Protein AF-A0A1Q5U793-F1 (afdb_monomer_lite)

Sequence (135 aa):
MACPEGKTADMFESQFGTNHQAHFLLFYLLKDLLLSSSTPAFNSRVVVVLPAPTGKDEELKKVWKNPQQAADTTAWGAVAKGLEGRGGVFQNDCQIAGACVAQSNGQAGPGYAEWAYNPGENKLSEKTLELLNLT

Secondary structure (DSSP, 8-state):
--PPS-B-TTS-BHHHIIIIIHHHHHHHHHHHHHHHH-BTTB-----PPPPPP--S-TTHHHHSPPHHHHHHHHHHHHH-GGGTT--S--B-SSSB--BPPBPTTS-B-SSB-GGG--TT--HHHHHHHHHTT--

Foldseek 3Di:
DDDDFDADPLGDTPCCCPLPLVLLVVCVVCVVVQVVPADPVRHRDDQRQDDFDDDPDPVVVVVTDDPVQSVLQSVLRGDPPVCVVPDQFDTHRSDGFDAFDQDPVRDTHDHHHPVPGDPPDCVVVVVSCVSVVVD

Radius of gyration: 17.27 Å; chains: 1; bounding box: 47×33×39 Å

pLDDT: mean 86.18, std 9.99, range [57.44, 96.31]

Structure (mmCIF, N/CA/C/O backbone):
data_AF-A0A1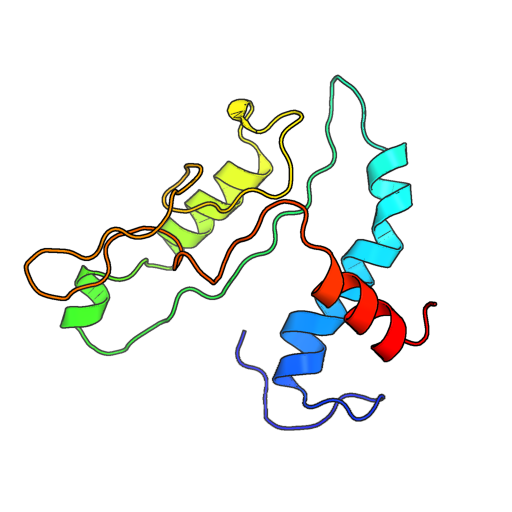Q5U793-F1
#
_entry.id   AF-A0A1Q5U793-F1
#
loop_
_atom_site.group_PDB
_atom_site.id
_atom_site.type_symbol
_atom_site.label_atom_id
_atom_site.label_alt_id
_atom_site.label_comp_id
_atom_site.label_asym_id
_atom_site.label_entity_id
_atom_site.label_seq_id
_atom_site.pdbx_PDB_ins_code
_atom_site.Cartn_x
_atom_site.Cartn_y
_atom_site.Cartn_z
_atom_site.occupancy
_atom_site.B_iso_or_equiv
_atom_site.auth_seq_id
_atom_site.auth_comp_id
_atom_site.auth_asym_id
_atom_site.auth_atom_id
_atom_site.pdbx_PDB_model_num
ATOM 1 N N . MET A 1 1 ? 9.851 -4.608 -4.787 1.00 63.06 1 MET A N 1
ATOM 2 C CA . MET A 1 1 ? 10.655 -5.850 -4.808 1.00 63.06 1 MET A CA 1
ATOM 3 C C . MET A 1 1 ? 11.357 -5.927 -6.153 1.00 63.06 1 MET A C 1
ATOM 5 O O . MET A 1 1 ? 10.750 -5.519 -7.128 1.00 63.06 1 MET A O 1
ATOM 9 N N . ALA A 1 2 ? 12.622 -6.339 -6.236 1.00 78.06 2 ALA A N 1
ATOM 10 C CA . ALA A 1 2 ? 13.280 -6.490 -7.538 1.00 78.06 2 ALA A CA 1
ATOM 11 C C . ALA A 1 2 ? 12.831 -7.818 -8.167 1.00 78.06 2 ALA A C 1
ATOM 13 O O . ALA A 1 2 ? 13.107 -8.872 -7.596 1.00 78.06 2 ALA A O 1
ATOM 14 N N . CYS A 1 3 ? 12.101 -7.780 -9.281 1.00 80.31 3 CYS A N 1
ATOM 15 C CA . CYS A 1 3 ? 11.795 -8.977 -10.066 1.00 80.31 3 CYS A CA 1
ATOM 16 C C . CYS A 1 3 ? 12.791 -9.117 -11.231 1.00 80.31 3 CYS A C 1
ATOM 18 O O . CYS A 1 3 ? 13.412 -8.124 -11.615 1.00 80.31 3 CYS A O 1
ATOM 20 N N . PRO A 1 4 ? 12.966 -10.323 -11.803 1.00 88.31 4 PRO A N 1
ATOM 21 C CA . PRO A 1 4 ? 13.764 -10.493 -13.014 1.00 88.31 4 PRO A CA 1
ATOM 22 C C . PRO A 1 4 ? 13.273 -9.591 -14.155 1.00 88.31 4 PRO A C 1
ATOM 24 O O . PRO A 1 4 ? 12.073 -9.319 -14.263 1.00 88.31 4 PRO A O 1
ATOM 27 N N . GLU A 1 5 ? 14.198 -9.157 -15.012 1.00 92.12 5 GLU A N 1
ATOM 28 C CA . GLU A 1 5 ? 13.866 -8.403 -16.223 1.00 92.12 5 GLU A CA 1
ATOM 29 C C . GLU A 1 5 ? 12.945 -9.232 -17.126 1.00 92.12 5 GLU A C 1
ATOM 31 O O . GLU A 1 5 ? 13.144 -10.434 -17.317 1.00 92.12 5 GLU A O 1
ATOM 36 N N . GLY A 1 6 ? 11.917 -8.592 -17.677 1.00 94.69 6 GLY A N 1
ATOM 37 C CA . GLY A 1 6 ? 10.989 -9.249 -18.583 1.00 94.69 6 GLY A CA 1
ATOM 38 C C . GLY A 1 6 ? 9.738 -8.423 -18.839 1.00 94.69 6 GLY A C 1
ATOM 39 O O . GLY A 1 6 ? 9.711 -7.208 -18.623 1.00 94.69 6 GLY A O 1
ATOM 40 N N . LYS A 1 7 ? 8.693 -9.112 -19.301 1.00 95.94 7 LYS A N 1
ATOM 41 C CA . LYS A 1 7 ? 7.366 -8.537 -19.494 1.00 95.94 7 LYS A CA 1
ATOM 42 C C . LYS A 1 7 ? 6.285 -9.420 -18.881 1.00 95.94 7 LYS A C 1
ATOM 44 O O . LYS A 1 7 ? 6.405 -10.644 -18.869 1.00 95.94 7 LYS A O 1
ATOM 49 N N . THR A 1 8 ? 5.225 -8.780 -18.406 1.00 93.06 8 THR A N 1
ATOM 50 C CA . THR A 1 8 ? 3.963 -9.428 -18.022 1.00 93.06 8 THR A CA 1
ATOM 51 C C . THR A 1 8 ? 3.210 -9.951 -19.252 1.00 93.06 8 THR A C 1
ATOM 53 O O . THR A 1 8 ? 3.572 -9.634 -20.387 1.00 93.06 8 THR A O 1
ATOM 56 N N . ALA A 1 9 ? 2.143 -10.729 -19.034 1.00 92.50 9 ALA A N 1
ATOM 57 C CA . ALA A 1 9 ? 1.262 -11.191 -20.112 1.00 92.50 9 ALA A CA 1
ATOM 58 C C . ALA A 1 9 ? 0.646 -10.023 -20.909 1.00 92.50 9 ALA A C 1
ATOM 60 O O . ALA A 1 9 ? 0.498 -10.120 -22.123 1.00 92.50 9 ALA A O 1
ATOM 61 N N . ASP A 1 10 ? 0.396 -8.894 -20.242 1.00 91.62 10 ASP A N 1
ATOM 62 C CA . ASP A 1 10 ? -0.132 -7.658 -20.834 1.00 91.62 10 ASP A CA 1
ATOM 63 C C . ASP A 1 10 ? 0.974 -6.744 -21.398 1.00 91.62 10 ASP A C 1
ATOM 65 O O . ASP A 1 10 ? 0.759 -5.567 -21.673 1.00 91.62 10 ASP A O 1
ATOM 69 N N . MET A 1 11 ? 2.188 -7.277 -21.580 1.00 94.00 11 MET A N 1
ATOM 70 C CA . MET A 1 11 ? 3.343 -6.615 -22.202 1.00 94.00 11 MET A CA 1
ATOM 71 C C . MET A 1 11 ? 3.946 -5.429 -21.434 1.00 94.00 11 MET A C 1
ATOM 73 O O . MET A 1 11 ? 4.876 -4.789 -21.939 1.00 94.00 11 MET A O 1
ATOM 77 N N . PHE A 1 12 ? 3.513 -5.177 -20.198 1.00 93.50 12 PHE A N 1
ATOM 78 C CA . PHE A 1 12 ? 4.193 -4.240 -19.303 1.00 93.50 12 PHE A CA 1
ATOM 79 C C . PHE A 1 12 ? 5.544 -4.782 -18.853 1.00 93.50 12 PHE A C 1
ATOM 81 O O . PHE A 1 12 ? 5.675 -5.982 -18.615 1.00 93.50 12 PHE A O 1
ATOM 88 N N . GLU A 1 13 ? 6.519 -3.890 -18.679 1.00 95.81 13 GLU A N 1
ATOM 89 C CA . GLU A 1 13 ? 7.797 -4.206 -18.037 1.00 95.81 13 GLU A CA 1
ATOM 90 C C . GLU A 1 13 ? 7.547 -4.837 -16.652 1.00 95.81 13 GLU A C 1
ATOM 92 O O . GLU A 1 13 ? 6.684 -4.379 -15.897 1.00 95.81 13 GLU A O 1
ATOM 97 N N . SER A 1 14 ? 8.242 -5.938 -16.352 1.00 93.19 14 SER A N 1
ATOM 98 C CA . SER A 1 14 ? 7.961 -6.795 -15.191 1.00 93.19 14 SER A CA 1
ATOM 99 C C . SER A 1 14 ? 7.990 -6.056 -13.852 1.00 93.19 14 SER A C 1
ATOM 101 O O . SER A 1 14 ? 7.124 -6.306 -13.005 1.00 93.19 14 SER A O 1
ATOM 103 N N . GLN A 1 15 ? 8.956 -5.156 -13.645 1.00 90.75 15 GLN A N 1
ATOM 104 C CA . GLN A 1 15 ? 9.112 -4.398 -12.405 1.00 90.75 15 GLN A CA 1
ATOM 105 C C . GLN A 1 15 ? 7.915 -3.473 -12.192 1.00 90.75 15 GLN A C 1
ATOM 107 O O . GLN A 1 15 ? 7.347 -3.463 -11.095 1.00 90.75 15 GLN A O 1
ATOM 112 N N . PHE A 1 16 ? 7.495 -2.755 -13.231 1.00 91.25 16 PHE A N 1
ATOM 113 C CA . PHE A 1 16 ? 6.317 -1.896 -13.213 1.00 91.25 16 PHE A CA 1
ATOM 114 C C . PHE A 1 16 ? 5.013 -2.692 -13.056 1.00 91.25 16 PHE A C 1
ATOM 116 O O . PHE A 1 16 ? 4.196 -2.381 -12.185 1.00 91.25 16 PHE A O 1
ATOM 123 N N . GLY A 1 17 ? 4.834 -3.752 -13.845 1.00 91.06 17 GLY A N 1
ATOM 124 C CA . GLY A 1 17 ? 3.634 -4.586 -13.814 1.00 91.06 17 GLY A CA 1
ATOM 125 C C . GLY A 1 17 ? 3.421 -5.252 -12.453 1.00 91.06 17 GLY A C 1
ATOM 126 O O . GLY A 1 17 ? 2.343 -5.154 -11.872 1.00 91.06 17 GLY A O 1
ATOM 127 N N . THR A 1 18 ? 4.469 -5.856 -11.888 1.00 89.19 18 THR A N 1
ATOM 128 C CA . THR A 1 18 ? 4.369 -6.618 -10.632 1.00 89.19 18 THR A CA 1
ATOM 129 C C . THR A 1 18 ? 4.326 -5.713 -9.403 1.00 89.19 18 THR A C 1
ATOM 131 O O . THR A 1 18 ? 3.542 -5.940 -8.485 1.00 89.19 18 THR A O 1
ATOM 134 N N . ASN A 1 19 ? 5.177 -4.682 -9.342 1.00 89.12 19 ASN A N 1
ATOM 135 C CA . ASN A 1 19 ? 5.313 -3.892 -8.115 1.00 89.12 19 ASN A CA 1
ATOM 136 C C . ASN A 1 19 ? 4.347 -2.714 -8.034 1.00 89.12 19 ASN A C 1
ATOM 138 O O . ASN A 1 19 ? 4.102 -2.245 -6.926 1.00 89.12 19 ASN A O 1
ATOM 142 N N . HIS A 1 20 ? 3.792 -2.251 -9.153 1.00 89.56 20 HIS A N 1
ATOM 143 C CA . HIS A 1 20 ? 2.858 -1.129 -9.162 1.00 89.56 20 HIS A CA 1
ATOM 144 C C . HIS A 1 20 ? 1.457 -1.559 -9.601 1.00 89.56 20 HIS A C 1
ATOM 146 O O . HIS A 1 20 ? 0.538 -1.564 -8.780 1.00 89.56 20 HIS A O 1
ATOM 152 N N . GLN A 1 21 ? 1.297 -1.980 -10.859 1.00 92.38 21 GLN A N 1
ATOM 153 C CA . GLN A 1 21 ? -0.030 -2.243 -11.426 1.00 92.38 21 GLN A CA 1
ATOM 154 C C . GLN A 1 21 ? -0.762 -3.393 -10.732 1.00 92.38 21 GLN A C 1
ATOM 156 O O . GLN A 1 21 ? -1.930 -3.245 -10.391 1.00 92.38 21 GLN A O 1
ATOM 161 N N . ALA A 1 22 ? -0.083 -4.510 -10.454 1.00 90.94 22 ALA A N 1
ATOM 162 C CA . ALA A 1 22 ? -0.704 -5.661 -9.801 1.00 90.94 22 ALA A CA 1
ATOM 163 C C . ALA A 1 22 ? -1.212 -5.334 -8.386 1.00 90.94 22 ALA A C 1
ATOM 165 O O . ALA A 1 22 ? -2.303 -5.759 -8.013 1.00 90.94 22 ALA A O 1
ATOM 166 N N . HIS A 1 23 ? -0.467 -4.539 -7.609 1.00 92.69 23 HIS A N 1
ATOM 167 C CA . HIS A 1 23 ? -0.916 -4.097 -6.284 1.00 92.69 23 HIS A CA 1
ATOM 168 C C . HIS A 1 23 ? -2.114 -3.149 -6.376 1.00 92.69 23 HIS A C 1
ATOM 170 O O . HIS A 1 23 ? -3.052 -3.277 -5.588 1.00 92.69 23 HIS A O 1
ATOM 176 N N . PHE A 1 24 ? -2.103 -2.221 -7.340 1.00 93.75 24 PHE A N 1
ATOM 177 C CA . PHE A 1 24 ? -3.241 -1.338 -7.581 1.00 93.75 24 PHE A CA 1
ATOM 178 C C . PHE A 1 24 ? -4.487 -2.130 -7.991 1.00 93.75 24 PHE A C 1
ATOM 180 O O . PHE A 1 24 ? -5.547 -1.939 -7.401 1.00 93.75 24 PHE A O 1
ATOM 187 N N . LEU A 1 25 ? -4.352 -3.052 -8.948 1.00 94.19 25 LEU A N 1
ATOM 188 C CA . LEU A 1 25 ? -5.439 -3.909 -9.416 1.00 94.19 25 LEU A CA 1
ATOM 189 C C . LEU A 1 25 ? -6.006 -4.761 -8.276 1.00 94.19 25 LEU A C 1
ATOM 191 O O . LEU A 1 25 ? -7.218 -4.793 -8.084 1.00 94.19 25 LEU A O 1
ATOM 195 N N . LEU A 1 26 ? -5.141 -5.401 -7.482 1.00 95.31 26 LEU A N 1
ATOM 196 C CA . LEU A 1 26 ? -5.551 -6.186 -6.317 1.00 95.31 26 LEU A CA 1
ATOM 197 C C . LEU A 1 26 ? -6.363 -5.341 -5.331 1.00 95.31 26 LEU A C 1
ATOM 199 O O . LEU A 1 26 ? -7.437 -5.757 -4.900 1.00 95.31 26 LEU A O 1
ATOM 203 N N . PHE A 1 27 ? -5.868 -4.148 -4.992 1.00 94.31 27 PHE A N 1
ATOM 204 C CA . PHE A 1 27 ? -6.603 -3.219 -4.141 1.00 94.31 27 PHE A CA 1
ATOM 205 C C . PHE A 1 27 ? -7.954 -2.849 -4.753 1.00 94.31 27 PHE A C 1
ATOM 207 O O . PHE A 1 27 ? -8.968 -2.924 -4.066 1.00 94.31 27 PHE A O 1
ATOM 214 N N . TYR A 1 28 ? -7.974 -2.467 -6.030 1.00 94.69 28 TYR A N 1
ATOM 215 C CA . TYR A 1 28 ? -9.178 -2.005 -6.708 1.00 94.69 28 TYR A CA 1
ATOM 216 C C . TYR A 1 28 ? -10.270 -3.081 -6.726 1.00 94.69 28 TYR A C 1
ATOM 218 O O . TYR A 1 28 ? -11.410 -2.792 -6.370 1.00 94.69 28 TYR A O 1
ATOM 226 N N . LEU A 1 29 ? -9.907 -4.330 -7.040 1.00 95.38 29 LEU A N 1
ATOM 227 C CA . LEU A 1 29 ? -10.827 -5.473 -7.040 1.00 95.38 29 LEU A CA 1
ATOM 228 C C . LEU A 1 29 ? -11.355 -5.812 -5.639 1.00 95.38 29 LEU A C 1
ATOM 230 O O . LEU A 1 29 ? -12.495 -6.246 -5.496 1.00 95.38 29 LEU A O 1
ATOM 234 N N . LEU A 1 30 ? -10.545 -5.611 -4.596 1.00 96.31 30 LEU A N 1
ATOM 235 C CA . LEU A 1 30 ? -10.945 -5.870 -3.210 1.00 96.31 30 LEU A CA 1
ATOM 236 C C . LEU A 1 30 ? -11.635 -4.679 -2.541 1.00 96.31 30 LEU A C 1
ATOM 238 O O . LEU A 1 30 ? -12.217 -4.851 -1.472 1.00 96.31 30 LEU A O 1
ATOM 242 N N . LYS A 1 31 ? -11.581 -3.482 -3.132 1.00 94.56 31 LYS A N 1
ATOM 243 C CA . LYS A 1 31 ? -12.001 -2.224 -2.500 1.00 94.56 31 LYS A CA 1
ATOM 244 C C . LYS A 1 31 ? -13.422 -2.301 -1.944 1.00 94.56 31 LYS A C 1
ATOM 246 O O . LYS A 1 31 ? -13.630 -1.996 -0.773 1.00 94.56 31 LYS A O 1
ATOM 251 N N . ASP A 1 32 ? -14.384 -2.739 -2.751 1.00 95.94 32 ASP A N 1
ATOM 252 C CA . ASP A 1 32 ? -15.793 -2.774 -2.340 1.00 95.94 32 ASP A CA 1
ATOM 253 C C . ASP A 1 32 ? -16.046 -3.845 -1.267 1.00 95.94 32 ASP A C 1
ATOM 255 O O . ASP A 1 32 ? -16.793 -3.614 -0.314 1.00 95.94 32 ASP A O 1
ATOM 259 N N . LEU A 1 33 ? -15.347 -4.984 -1.345 1.00 96.31 33 LEU A N 1
ATOM 260 C CA . LEU A 1 33 ? -15.396 -6.013 -0.306 1.00 96.31 33 LEU A CA 1
ATOM 261 C C . LEU A 1 33 ? -14.809 -5.498 1.015 1.00 96.31 33 LEU A C 1
ATOM 263 O O . LEU A 1 33 ? -15.428 -5.668 2.065 1.00 96.31 33 LEU A O 1
ATOM 267 N N . LEU A 1 34 ? -13.654 -4.831 0.969 1.00 94.81 34 LEU A N 1
ATOM 268 C CA . LEU A 1 34 ? -13.004 -4.242 2.141 1.00 94.81 34 LEU A CA 1
ATOM 269 C C . LEU A 1 34 ? -13.908 -3.204 2.810 1.00 94.81 34 LEU A C 1
ATOM 271 O O . LEU A 1 34 ? -14.036 -3.219 4.034 1.00 94.81 34 LEU A O 1
ATOM 275 N N . LEU A 1 35 ? -14.561 -2.350 2.016 1.00 93.12 35 LEU A N 1
ATOM 276 C CA . LEU A 1 35 ? -15.528 -1.364 2.500 1.00 93.12 35 LEU A CA 1
ATOM 277 C C . LEU A 1 35 ? -16.750 -2.036 3.136 1.00 93.12 35 LEU A C 1
ATOM 279 O O . LEU A 1 35 ? -17.111 -1.687 4.256 1.00 93.12 35 LEU A O 1
ATOM 283 N N . SER A 1 36 ? -17.349 -3.026 2.468 1.00 95.69 36 SER A N 1
ATOM 284 C CA . SER A 1 36 ? -18.530 -3.737 2.986 1.00 95.69 36 SER A CA 1
ATOM 285 C C . SER A 1 36 ? -18.251 -4.564 4.248 1.00 95.69 36 SER A C 1
ATOM 287 O O . SER A 1 36 ? -19.148 -4.762 5.063 1.00 95.69 36 SER A O 1
ATOM 289 N N . SER A 1 37 ? -17.008 -5.018 4.429 1.00 94.56 37 SER A N 1
ATOM 290 C CA . SER A 1 37 ? -16.578 -5.807 5.591 1.00 94.56 37 SER A CA 1
ATOM 291 C C . SER A 1 37 ? -16.144 -4.940 6.778 1.00 94.56 37 SER A C 1
ATOM 293 O O . SER A 1 37 ? -15.960 -5.457 7.880 1.00 94.56 37 SER A O 1
ATOM 295 N N . SER A 1 38 ? -15.949 -3.633 6.572 1.00 93.00 38 SER A N 1
ATOM 296 C CA . SER A 1 38 ? -15.495 -2.718 7.619 1.00 93.00 38 SER A CA 1
ATOM 297 C C . SER A 1 38 ? -16.641 -2.378 8.572 1.00 93.00 38 SER A C 1
ATOM 299 O O . SER A 1 38 ? -17.737 -2.017 8.152 1.00 93.00 38 SER A O 1
ATOM 301 N N . THR A 1 39 ? -16.381 -2.434 9.874 1.00 91.06 39 THR A N 1
ATOM 302 C CA . THR A 1 39 ? -17.346 -2.093 10.930 1.00 91.06 39 THR A CA 1
ATOM 303 C C . THR A 1 39 ? -16.714 -1.132 11.938 1.00 91.06 39 THR A C 1
ATOM 305 O O . THR A 1 39 ? -15.492 -1.124 12.071 1.00 91.06 39 THR A O 1
ATOM 308 N N . PRO A 1 40 ? -17.498 -0.380 12.737 1.00 87.31 40 PRO A N 1
ATOM 309 C CA . PRO A 1 40 ? -16.938 0.485 13.781 1.00 87.31 40 PRO A CA 1
ATOM 310 C C . PRO A 1 40 ? -16.037 -0.241 14.796 1.00 87.31 40 PRO A C 1
ATOM 312 O O . PRO A 1 40 ? -15.182 0.388 15.413 1.00 87.31 40 PRO A O 1
ATOM 315 N N . ALA A 1 41 ? -16.232 -1.551 14.980 1.00 88.88 41 ALA A N 1
ATOM 316 C CA . ALA A 1 41 ? -15.432 -2.381 15.877 1.00 88.88 41 ALA A CA 1
ATOM 317 C C . ALA A 1 41 ? -14.231 -3.060 15.189 1.00 88.88 41 ALA A C 1
ATOM 319 O O . ALA A 1 41 ? -13.317 -3.514 15.875 1.00 88.88 41 ALA A O 1
ATOM 320 N N . PHE A 1 42 ? -14.229 -3.152 13.857 1.00 86.19 42 PHE A N 1
ATOM 321 C CA . PHE A 1 42 ? -13.207 -3.843 13.075 1.00 86.19 42 PHE A CA 1
ATOM 322 C C . PHE A 1 42 ? -13.065 -3.183 11.702 1.00 86.19 42 PHE A C 1
ATOM 324 O O . PHE A 1 42 ? -13.895 -3.400 10.818 1.00 86.19 42 PHE A O 1
ATOM 331 N N . ASN A 1 43 ? -12.027 -2.362 11.535 1.00 88.44 43 ASN A N 1
ATOM 332 C CA . ASN A 1 43 ? -11.816 -1.596 10.313 1.00 88.44 43 ASN A CA 1
ATOM 333 C C . ASN A 1 43 ? -10.911 -2.327 9.317 1.00 88.44 43 ASN A C 1
ATOM 335 O O . ASN A 1 43 ? -9.842 -2.825 9.676 1.00 88.44 43 ASN A O 1
ATOM 339 N N . SER A 1 44 ? -11.314 -2.332 8.047 1.00 92.38 44 SER A N 1
ATOM 340 C CA . SER A 1 44 ? -10.484 -2.827 6.945 1.00 92.38 44 SER A CA 1
ATOM 341 C C . SER A 1 44 ? -9.418 -1.793 6.584 1.00 92.38 44 SER A C 1
ATOM 343 O O . SER A 1 44 ? -9.719 -0.610 6.413 1.00 92.38 44 SER A O 1
ATOM 345 N N . ARG A 1 45 ? -8.163 -2.227 6.422 1.00 92.19 45 ARG A N 1
ATOM 346 C CA . ARG A 1 45 ? -7.039 -1.352 6.059 1.00 92.19 45 ARG A CA 1
ATOM 347 C C . ARG A 1 45 ? -6.179 -1.988 4.986 1.00 92.19 45 ARG A C 1
ATOM 349 O O . ARG A 1 45 ? -5.958 -3.194 4.990 1.00 92.19 45 ARG A O 1
ATOM 356 N N . VAL A 1 46 ? -5.641 -1.146 4.112 1.00 93.69 46 VAL A N 1
ATOM 357 C CA . VAL A 1 46 ? -4.657 -1.546 3.107 1.00 93.69 46 VAL A CA 1
ATOM 358 C C . VAL A 1 46 ? -3.359 -0.824 3.413 1.00 93.69 46 VAL A C 1
ATOM 360 O O . VAL A 1 46 ? -3.314 0.404 3.440 1.00 93.69 46 VAL A O 1
ATOM 363 N N . VAL A 1 47 ? -2.312 -1.603 3.671 1.00 93.38 47 VAL A N 1
ATOM 364 C CA . VAL A 1 47 ? -0.962 -1.106 3.934 1.00 93.38 47 VAL A CA 1
ATOM 365 C C . VAL A 1 47 ? -0.076 -1.579 2.792 1.00 93.38 47 VAL A C 1
ATOM 367 O O . VAL A 1 47 ? 0.113 -2.779 2.605 1.00 93.38 47 VAL A O 1
ATOM 370 N N . VAL A 1 48 ? 0.438 -0.635 2.006 1.00 89.50 48 VAL A N 1
ATOM 371 C CA . VAL A 1 48 ? 1.338 -0.930 0.887 1.00 89.50 48 VAL A CA 1
ATOM 372 C C . VAL A 1 48 ? 2.772 -0.771 1.366 1.00 89.50 48 VAL A C 1
ATOM 374 O O . VAL A 1 48 ? 3.175 0.302 1.810 1.00 89.50 48 VAL A O 1
ATOM 377 N N . VAL A 1 49 ? 3.539 -1.854 1.279 1.00 86.19 49 VAL A N 1
ATOM 378 C CA . VAL A 1 49 ? 4.938 -1.878 1.706 1.00 86.19 49 VAL A CA 1
ATOM 379 C C . VAL A 1 49 ? 5.823 -1.439 0.549 1.00 86.19 49 VAL A C 1
ATOM 381 O O . VAL A 1 49 ? 5.788 -2.021 -0.536 1.00 86.19 49 VAL A O 1
ATOM 384 N N . LEU A 1 50 ? 6.655 -0.435 0.800 1.00 76.06 50 LEU A N 1
ATOM 385 C CA . LEU A 1 50 ? 7.713 -0.035 -0.118 1.00 76.06 50 LEU A CA 1
ATOM 386 C C . LEU A 1 50 ? 9.027 -0.703 0.301 1.00 76.06 50 LEU A C 1
ATOM 388 O O . LEU A 1 50 ? 9.268 -0.890 1.496 1.00 76.06 50 LEU A O 1
ATOM 392 N N . PRO A 1 51 ? 9.882 -1.095 -0.657 1.00 67.38 51 PRO A N 1
ATOM 393 C CA . PRO A 1 51 ? 11.155 -1.710 -0.327 1.00 67.38 51 PRO A CA 1
ATOM 394 C C . PRO A 1 51 ? 12.013 -0.740 0.488 1.00 67.38 51 PRO A C 1
ATOM 396 O O . PRO A 1 51 ? 12.236 0.400 0.080 1.00 67.38 51 PRO A O 1
ATOM 399 N N . ALA A 1 52 ? 12.537 -1.221 1.614 1.00 63.03 52 ALA A N 1
ATOM 400 C CA . ALA A 1 52 ? 13.673 -0.583 2.250 1.00 63.03 52 ALA A CA 1
ATOM 401 C C . ALA A 1 52 ? 14.901 -0.891 1.387 1.00 63.03 52 ALA A C 1
ATOM 403 O O . ALA A 1 52 ? 15.118 -2.053 1.024 1.00 63.03 52 ALA A O 1
ATOM 404 N N . PRO A 1 53 ? 15.681 0.116 0.996 1.00 60.19 53 PRO A N 1
ATOM 405 C CA . PRO A 1 53 ? 16.822 -0.153 0.156 1.00 60.19 53 PRO A CA 1
ATOM 406 C C . PRO A 1 53 ? 17.890 -0.882 1.003 1.00 60.19 53 PRO A C 1
ATOM 408 O O . PRO A 1 53 ? 18.146 -0.546 2.156 1.00 60.19 53 PRO A O 1
ATOM 411 N N . THR A 1 54 ? 18.442 -1.977 0.473 1.00 58.22 54 THR A N 1
ATOM 412 C CA . THR A 1 54 ? 19.387 -2.859 1.181 1.00 58.22 54 THR A CA 1
ATOM 413 C C . THR A 1 54 ? 20.777 -2.689 0.576 1.00 58.22 54 THR A C 1
ATOM 415 O O . THR A 1 54 ? 21.135 -3.364 -0.391 1.00 58.22 54 THR A O 1
ATOM 418 N N . GLY A 1 55 ? 21.550 -1.738 1.099 1.00 57.44 55 GLY A N 1
ATOM 419 C CA . GLY A 1 55 ? 22.918 -1.481 0.650 1.00 57.44 55 GLY A CA 1
ATOM 420 C C . GLY A 1 55 ? 23.938 -2.429 1.289 1.00 57.44 55 GLY A C 1
ATOM 421 O O . GLY A 1 55 ? 23.799 -2.824 2.446 1.00 57.44 55 GLY A O 1
ATOM 422 N N . LYS A 1 56 ? 24.999 -2.769 0.545 1.00 59.88 56 LYS A N 1
ATOM 423 C CA . LYS A 1 56 ? 26.223 -3.375 1.112 1.00 59.88 56 LYS A CA 1
ATOM 424 C C . LYS A 1 56 ? 27.167 -2.333 1.725 1.00 59.88 56 LYS A C 1
ATOM 426 O O . LYS A 1 56 ? 28.141 -2.711 2.360 1.00 59.88 56 LYS A O 1
ATOM 431 N N . ASP A 1 57 ? 26.885 -1.053 1.509 1.00 74.06 57 ASP A N 1
ATOM 432 C CA . ASP A 1 57 ? 27.660 0.064 2.035 1.00 74.06 57 ASP A CA 1
ATOM 433 C C . ASP A 1 57 ? 27.450 0.181 3.554 1.00 74.06 57 ASP A C 1
ATOM 435 O O . ASP A 1 57 ? 26.329 0.379 4.031 1.00 74.06 57 ASP A O 1
ATOM 439 N N . GLU A 1 58 ? 28.534 0.009 4.310 1.00 74.25 58 GLU A N 1
ATOM 440 C CA . GLU A 1 58 ? 28.524 0.018 5.775 1.00 74.25 58 GLU A CA 1
ATOM 441 C C . GLU A 1 58 ? 28.194 1.395 6.370 1.00 74.25 58 GLU A C 1
ATOM 443 O O . GLU A 1 58 ? 27.664 1.466 7.478 1.00 74.25 58 GLU A O 1
ATOM 448 N N . GLU A 1 59 ? 28.438 2.491 5.646 1.00 72.69 59 GLU A N 1
ATOM 449 C CA . GLU A 1 59 ? 28.040 3.828 6.090 1.00 72.69 59 GLU A CA 1
ATOM 450 C C . GLU A 1 59 ? 26.542 4.049 5.864 1.00 72.69 59 GLU A C 1
ATOM 452 O O . GLU A 1 59 ? 25.849 4.556 6.749 1.00 72.69 59 GLU A O 1
ATOM 457 N N . LEU A 1 60 ? 25.997 3.578 4.736 1.00 69.12 60 LEU A N 1
ATOM 458 C CA . LEU A 1 60 ? 24.553 3.657 4.485 1.00 69.12 60 LEU A CA 1
ATOM 459 C C . LEU A 1 60 ? 23.750 2.782 5.453 1.00 69.12 60 LEU A C 1
ATOM 461 O O . LEU A 1 60 ? 22.680 3.203 5.884 1.00 69.12 60 LEU A O 1
ATOM 465 N N . LYS A 1 61 ? 24.268 1.622 5.881 1.00 70.94 61 LYS A N 1
ATOM 466 C CA . LYS A 1 61 ? 23.612 0.773 6.898 1.00 70.94 61 LYS A CA 1
ATOM 467 C C . LYS A 1 61 ? 23.368 1.478 8.235 1.00 70.94 61 LYS A C 1
ATOM 469 O O . LYS A 1 61 ? 22.443 1.095 8.943 1.00 70.94 61 LYS A O 1
ATOM 474 N N . LYS A 1 62 ? 24.176 2.484 8.592 1.00 72.25 62 LYS A N 1
ATOM 475 C CA . LYS A 1 62 ? 23.994 3.257 9.836 1.00 72.25 62 LYS A CA 1
ATOM 476 C C . LYS A 1 62 ? 22.818 4.228 9.755 1.00 72.25 62 LYS A C 1
ATOM 478 O O . LYS A 1 62 ? 22.260 4.592 10.784 1.00 72.25 62 LYS A O 1
ATOM 483 N N . VAL A 1 63 ? 22.474 4.666 8.545 1.00 72.00 63 VAL A N 1
ATOM 484 C CA . VAL A 1 63 ? 21.449 5.690 8.296 1.00 72.00 63 VAL A CA 1
ATOM 485 C C . VAL A 1 63 ? 20.151 5.061 7.783 1.00 72.00 63 VAL A C 1
ATOM 487 O O . VAL A 1 63 ? 19.066 5.602 7.980 1.00 72.00 63 VAL A O 1
ATOM 490 N N . TRP A 1 64 ? 20.246 3.916 7.108 1.00 74.50 64 TRP A N 1
ATOM 491 C CA . TRP A 1 64 ? 19.122 3.259 6.459 1.00 74.50 64 TRP A CA 1
ATOM 492 C C . TRP A 1 64 ? 18.410 2.286 7.383 1.00 74.50 64 TRP A C 1
ATOM 494 O O . TRP A 1 64 ? 19.000 1.649 8.253 1.00 74.50 64 TRP A O 1
ATOM 504 N N . LYS A 1 65 ? 17.110 2.140 7.139 1.00 77.56 65 LYS A N 1
ATOM 505 C CA . LYS A 1 65 ? 16.278 1.203 7.882 1.00 77.56 65 LYS A CA 1
ATOM 506 C C . LYS A 1 65 ? 16.664 -0.225 7.566 1.00 77.56 65 LYS A C 1
ATOM 508 O O . LYS A 1 65 ? 16.783 -0.606 6.401 1.00 77.56 65 LYS A O 1
ATOM 513 N N . ASN A 1 66 ? 16.773 -1.028 8.612 1.00 82.31 66 ASN A N 1
ATOM 514 C CA . ASN A 1 66 ? 16.873 -2.467 8.452 1.00 82.31 66 ASN A CA 1
ATOM 515 C C . ASN A 1 66 ? 15.477 -3.090 8.196 1.00 82.31 66 ASN A C 1
ATOM 517 O O . ASN A 1 66 ? 14.447 -2.437 8.410 1.00 82.31 66 ASN A O 1
ATOM 521 N N . PRO A 1 67 ? 15.413 -4.361 7.754 1.00 84.62 67 PRO A N 1
ATOM 522 C CA . PRO A 1 67 ? 14.142 -5.041 7.505 1.00 84.62 67 PRO A CA 1
ATOM 523 C C . PRO A 1 67 ? 13.207 -5.097 8.720 1.00 84.62 67 PRO A C 1
ATOM 525 O O . PRO A 1 67 ? 11.999 -4.963 8.545 1.00 84.62 67 PRO A O 1
ATOM 528 N N . GLN A 1 68 ? 13.743 -5.243 9.938 1.00 86.62 68 GLN A N 1
ATOM 529 C CA . GLN A 1 68 ? 12.934 -5.270 11.160 1.00 86.62 68 GLN A CA 1
ATOM 530 C C . GLN A 1 68 ? 12.247 -3.919 11.399 1.00 86.62 68 GLN A C 1
ATOM 532 O O . GLN A 1 68 ? 11.040 -3.876 11.581 1.00 86.62 68 GLN A O 1
ATOM 537 N N . GLN A 1 69 ? 12.975 -2.806 11.296 1.00 87.00 69 GLN A N 1
ATOM 538 C CA . GLN A 1 69 ? 12.421 -1.456 11.464 1.00 87.00 69 GLN A CA 1
ATOM 539 C C . GLN A 1 69 ? 11.353 -1.125 10.407 1.00 87.00 69 GLN A C 1
ATOM 541 O O . GLN A 1 69 ? 10.359 -0.446 10.690 1.00 87.00 69 GLN A O 1
ATOM 546 N N . ALA A 1 70 ? 11.539 -1.604 9.173 1.00 85.88 70 ALA A N 1
ATOM 547 C CA . ALA A 1 70 ? 10.538 -1.476 8.117 1.00 85.88 70 ALA A CA 1
ATOM 548 C C . ALA A 1 70 ? 9.287 -2.331 8.406 1.00 85.88 70 ALA A C 1
ATOM 550 O O . ALA A 1 70 ? 8.156 -1.866 8.221 1.00 85.88 70 ALA A O 1
ATOM 551 N N . ALA A 1 71 ? 9.481 -3.555 8.906 1.00 89.62 71 ALA A N 1
ATOM 552 C CA . ALA A 1 71 ? 8.396 -4.438 9.323 1.00 89.62 71 ALA A CA 1
ATOM 553 C C . ALA A 1 71 ? 7.606 -3.849 10.501 1.00 89.62 71 ALA A C 1
ATOM 555 O O . ALA A 1 71 ? 6.378 -3.852 10.457 1.00 89.62 71 ALA A O 1
ATOM 556 N N . ASP A 1 72 ? 8.281 -3.257 11.488 1.00 92.62 72 ASP A N 1
ATOM 557 C CA . ASP A 1 72 ? 7.642 -2.613 12.639 1.00 92.62 72 ASP A CA 1
ATOM 558 C C . ASP A 1 72 ? 6.725 -1.465 12.193 1.00 92.62 72 ASP A C 1
ATOM 560 O O . ASP A 1 72 ? 5.583 -1.370 12.643 1.00 92.62 72 ASP A O 1
ATOM 564 N N . THR A 1 73 ? 7.173 -0.639 11.237 1.00 91.81 73 THR A N 1
ATOM 565 C CA . THR A 1 73 ? 6.343 0.445 10.676 1.00 91.81 73 THR A CA 1
ATOM 566 C C . THR A 1 73 ? 5.123 -0.110 9.936 1.00 91.81 73 THR A C 1
ATOM 568 O O . THR A 1 73 ? 4.029 0.439 10.051 1.00 91.81 73 THR A O 1
ATOM 571 N N . THR A 1 74 ? 5.284 -1.219 9.210 1.00 92.00 74 THR A N 1
ATOM 572 C CA . THR A 1 74 ? 4.180 -1.889 8.503 1.00 92.00 74 THR A CA 1
ATOM 573 C C . THR A 1 74 ? 3.158 -2.459 9.485 1.00 92.00 74 THR A 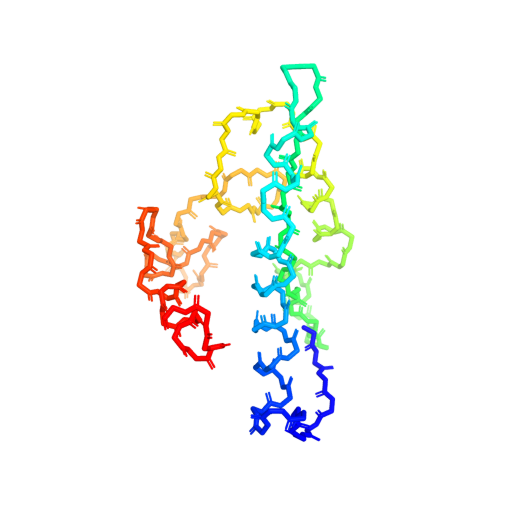C 1
ATOM 575 O O . THR A 1 74 ? 1.957 -2.245 9.324 1.00 92.00 74 THR A O 1
ATOM 578 N N . ALA A 1 75 ? 3.631 -3.150 10.526 1.00 93.88 75 ALA A N 1
ATOM 579 C CA . ALA A 1 75 ? 2.787 -3.692 11.581 1.00 93.88 75 ALA A CA 1
ATOM 580 C C . ALA A 1 75 ? 2.034 -2.567 12.296 1.00 93.88 75 ALA A C 1
ATOM 582 O O . ALA A 1 75 ? 0.816 -2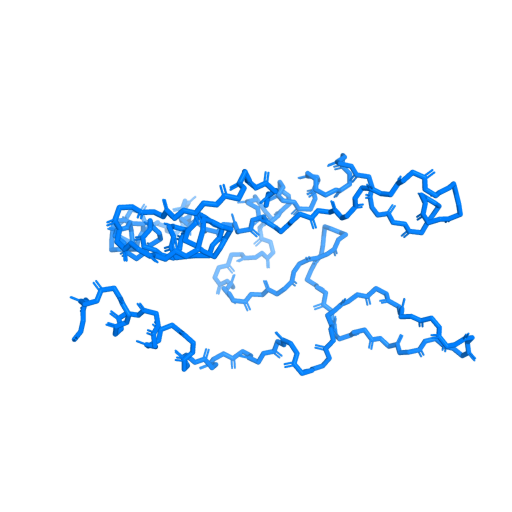.644 12.448 1.00 93.88 75 ALA A O 1
ATOM 583 N N . TRP A 1 76 ? 2.727 -1.482 12.648 1.00 95.12 76 TRP A N 1
ATOM 584 C CA . TRP A 1 76 ? 2.110 -0.292 13.222 1.00 95.12 76 TRP A CA 1
ATOM 585 C C . TRP A 1 76 ? 1.018 0.278 12.309 1.00 95.12 76 TRP A C 1
ATOM 587 O O . TRP A 1 76 ? -0.104 0.486 12.765 1.00 95.12 76 TRP A O 1
ATOM 597 N N . GLY A 1 77 ? 1.291 0.438 11.012 1.00 93.75 77 GLY A N 1
ATOM 598 C CA . GLY A 1 77 ? 0.308 0.911 10.036 1.00 93.75 77 GLY A CA 1
ATOM 599 C C . GLY A 1 77 ? -0.932 0.030 9.907 1.00 93.75 77 GLY A C 1
ATOM 600 O O . GLY A 1 77 ? -2.019 0.529 9.608 1.00 93.75 77 GLY A O 1
ATOM 601 N N . ALA A 1 78 ? -0.784 -1.269 10.164 1.00 93.06 78 ALA A N 1
ATOM 602 C CA . ALA A 1 78 ? -1.879 -2.225 10.127 1.00 93.06 78 ALA A CA 1
ATOM 603 C C . ALA A 1 78 ? -2.760 -2.180 11.387 1.00 93.06 78 ALA A C 1
ATOM 605 O O . ALA A 1 78 ? -3.969 -2.373 11.271 1.00 93.06 78 ALA A O 1
ATOM 606 N N . VAL A 1 79 ? -2.191 -1.925 12.576 1.00 92.50 79 VAL A N 1
ATOM 607 C CA . VAL A 1 79 ? -2.913 -2.100 13.858 1.00 92.50 79 VAL A CA 1
ATOM 608 C C . VAL A 1 79 ? -3.068 -0.836 14.711 1.00 92.50 79 VAL A C 1
ATOM 610 O O . VAL A 1 79 ? -3.735 -0.870 15.747 1.00 92.50 79 VAL A O 1
ATOM 613 N N . ALA A 1 80 ? -2.451 0.286 14.340 1.00 93.88 80 ALA A N 1
ATOM 614 C CA . ALA A 1 80 ? -2.456 1.482 15.174 1.00 93.88 80 ALA A CA 1
ATOM 615 C C . ALA A 1 80 ? -3.853 2.115 15.278 1.00 93.88 80 ALA A C 1
ATOM 617 O O . ALA A 1 80 ? -4.381 2.680 14.320 1.00 93.88 80 ALA A O 1
ATOM 618 N N . LYS A 1 81 ? -4.399 2.153 16.502 1.00 90.56 81 LYS A N 1
ATOM 619 C CA . LYS A 1 81 ? -5.677 2.827 16.805 1.00 90.56 81 LYS A CA 1
ATOM 620 C C . LYS A 1 81 ? -5.699 4.305 16.391 1.00 90.56 81 LYS A C 1
ATOM 622 O O . LYS A 1 81 ? -6.733 4.828 15.999 1.00 90.56 81 LYS A O 1
ATOM 627 N N . GLY A 1 82 ? -4.554 4.990 16.446 1.00 90.00 82 GLY A N 1
ATOM 628 C CA . GLY A 1 82 ? -4.437 6.400 16.042 1.00 90.00 82 GLY A CA 1
ATOM 629 C C . GLY A 1 82 ? -4.635 6.655 14.541 1.00 90.00 82 GLY A C 1
ATOM 630 O O . GLY A 1 82 ? -4.739 7.812 14.1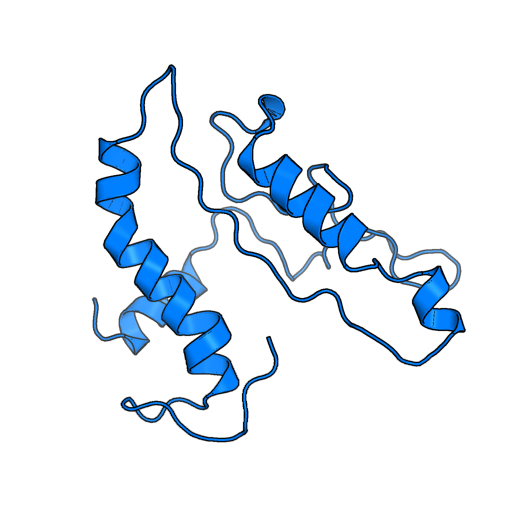28 1.00 90.00 82 GLY A O 1
ATOM 631 N N . LEU A 1 83 ? -4.682 5.593 13.731 1.00 91.38 83 LEU A N 1
ATOM 632 C CA . LEU A 1 83 ? -4.967 5.656 12.302 1.00 91.38 83 LEU A CA 1
ATOM 633 C C . LEU A 1 83 ? -6.435 5.345 11.979 1.00 91.38 83 LEU A C 1
ATOM 635 O O . LEU A 1 83 ? -6.788 5.300 10.804 1.00 91.38 83 LEU A O 1
ATOM 639 N N . GLU A 1 84 ? -7.290 5.028 12.961 1.00 90.44 84 GLU A N 1
ATOM 640 C CA . GLU A 1 84 ? -8.701 4.707 12.679 1.00 90.44 84 GLU A CA 1
ATOM 641 C C . GLU A 1 84 ? -9.405 5.905 12.036 1.00 90.44 84 GLU A C 1
ATOM 643 O O . GLU A 1 84 ? -9.230 7.044 12.467 1.00 90.44 84 GLU A O 1
ATOM 648 N N . GLY A 1 85 ? -10.152 5.658 10.957 1.00 87.00 85 GLY A N 1
ATOM 649 C CA . GLY A 1 85 ? -10.790 6.717 10.166 1.00 87.00 85 GLY A CA 1
ATOM 650 C C . GLY A 1 85 ? -9.821 7.624 9.392 1.00 87.00 85 GLY A C 1
ATOM 651 O O . GLY A 1 85 ? -10.256 8.616 8.811 1.00 87.00 85 GLY A O 1
ATOM 652 N N . ARG A 1 86 ? -8.517 7.311 9.361 1.00 88.69 86 ARG A N 1
ATOM 653 C CA . ARG A 1 86 ? -7.489 8.097 8.661 1.00 88.69 86 ARG A CA 1
ATOM 654 C C . ARG A 1 86 ? -6.848 7.262 7.556 1.00 88.69 86 ARG A C 1
ATOM 656 O O . ARG A 1 86 ? -6.142 6.295 7.828 1.00 88.69 86 ARG A O 1
ATOM 663 N N . GLY A 1 87 ? -7.093 7.651 6.308 1.00 87.81 87 GLY A N 1
ATOM 664 C CA . GLY A 1 87 ? -6.515 7.030 5.115 1.00 87.81 87 GLY A CA 1
ATOM 665 C C . GLY A 1 87 ? -5.518 7.940 4.402 1.00 87.81 87 GLY A C 1
ATOM 666 O O . GLY A 1 87 ? -5.393 9.119 4.728 1.00 87.81 87 GLY A O 1
ATOM 667 N N . GLY A 1 88 ? -4.817 7.377 3.415 1.00 88.38 88 GLY A N 1
ATOM 668 C CA . GLY A 1 88 ? -3.960 8.138 2.505 1.00 88.38 88 GLY A CA 1
ATOM 669 C C . GLY A 1 88 ? -2.739 8.777 3.157 1.00 88.38 88 GLY A C 1
ATOM 670 O O . GLY A 1 88 ? -2.261 9.755 2.613 1.00 88.38 88 GLY A O 1
ATOM 671 N N . VAL A 1 89 ? -2.259 8.262 4.295 1.00 91.31 89 VAL A N 1
ATOM 672 C CA . VAL A 1 89 ? -1.120 8.817 5.045 1.00 91.31 89 VAL A CA 1
ATOM 673 C C . VAL A 1 89 ? 0.207 8.157 4.670 1.00 91.31 89 VAL A C 1
ATOM 675 O O . VAL A 1 89 ? 0.274 6.939 4.504 1.00 91.31 89 VAL A O 1
ATOM 678 N N . PHE A 1 90 ? 1.280 8.947 4.615 1.00 90.94 90 PHE A N 1
ATOM 679 C CA . PHE A 1 90 ? 2.646 8.425 4.549 1.00 90.94 90 PHE A CA 1
ATOM 680 C C . PHE A 1 90 ? 3.151 8.053 5.950 1.00 90.94 90 PHE A C 1
ATOM 682 O O . PHE A 1 90 ? 2.948 8.794 6.915 1.00 90.94 90 PHE A O 1
ATOM 689 N N . GLN A 1 91 ? 3.813 6.901 6.068 1.00 91.31 91 GLN A N 1
ATOM 690 C CA . GLN A 1 91 ? 4.223 6.334 7.352 1.00 91.31 91 GLN A CA 1
ATOM 691 C C . GLN A 1 91 ? 5.711 6.011 7.355 1.00 91.31 91 GLN A C 1
ATOM 693 O O . GLN A 1 91 ? 6.240 5.460 6.392 1.00 91.31 91 GLN A O 1
ATOM 698 N N . ASN A 1 92 ? 6.382 6.343 8.453 1.00 88.19 92 ASN A N 1
ATOM 699 C CA . ASN A 1 92 ? 7.808 6.113 8.626 1.00 88.19 92 ASN A CA 1
ATOM 700 C C . ASN A 1 92 ? 8.132 6.062 10.121 1.00 88.19 92 ASN A C 1
ATOM 702 O O . ASN A 1 92 ? 7.712 6.957 10.835 1.00 88.19 92 ASN A O 1
ATOM 706 N N . ASP A 1 93 ? 8.888 5.066 10.591 1.00 88.69 93 ASP A N 1
ATOM 707 C CA . ASP A 1 93 ? 9.323 4.954 12.002 1.00 88.69 93 ASP A CA 1
ATOM 708 C C . ASP A 1 93 ? 8.146 4.816 12.972 1.00 88.69 93 ASP A C 1
ATOM 710 O O . 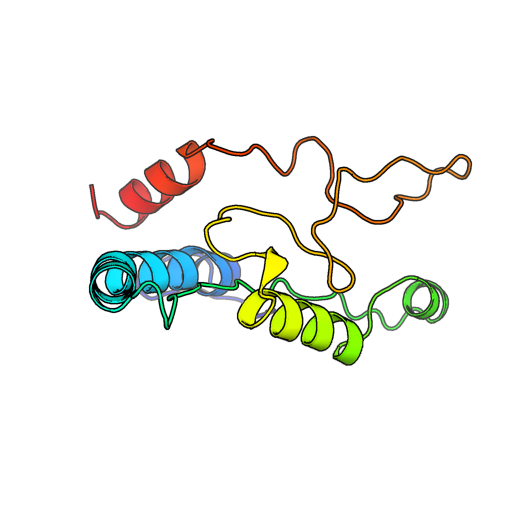ASP A 1 93 ? 8.093 5.474 14.007 1.00 88.69 93 ASP A O 1
ATOM 714 N N . CYS A 1 94 ? 7.181 3.962 12.611 1.00 93.12 94 CYS A N 1
ATOM 715 C CA . CYS A 1 94 ? 5.975 3.713 13.408 1.00 93.12 94 CYS A CA 1
ATOM 716 C C . CYS A 1 94 ? 5.185 4.995 13.743 1.00 93.12 94 CYS A C 1
ATOM 718 O O . CYS A 1 94 ? 4.615 5.125 14.826 1.00 93.12 94 CYS A O 1
ATOM 720 N N . GLN A 1 95 ? 5.163 5.951 12.814 1.00 92.44 95 GLN A N 1
ATOM 721 C CA . GLN A 1 95 ? 4.403 7.196 12.918 1.00 92.44 95 GLN A CA 1
ATOM 722 C C . GLN A 1 95 ? 3.977 7.696 11.532 1.00 92.44 95 GLN A C 1
ATOM 724 O O . GLN A 1 95 ? 4.515 7.276 10.504 1.00 92.44 95 GLN A O 1
ATOM 729 N N . ILE A 1 96 ? 3.018 8.627 11.505 1.00 92.75 96 ILE A N 1
ATOM 730 C CA . ILE A 1 96 ? 2.734 9.419 10.301 1.00 92.75 96 ILE A CA 1
ATOM 731 C C . ILE A 1 96 ? 3.905 10.378 10.111 1.00 92.75 96 ILE A C 1
ATOM 733 O O . ILE A 1 96 ? 4.180 11.189 10.994 1.00 92.75 96 ILE A O 1
ATOM 737 N N . ALA A 1 97 ? 4.586 10.280 8.974 1.00 90.25 97 ALA A N 1
ATOM 738 C CA . ALA A 1 97 ? 5.727 11.138 8.681 1.00 90.25 97 ALA A CA 1
ATOM 739 C C . ALA A 1 97 ? 5.281 12.417 7.967 1.00 90.25 97 ALA A C 1
ATOM 741 O O . ALA A 1 97 ? 4.308 12.409 7.215 1.00 90.25 97 ALA A O 1
ATOM 742 N N . GLY A 1 98 ? 6.016 13.502 8.200 1.00 89.94 98 GLY A N 1
ATOM 743 C CA . GLY A 1 98 ? 5.909 14.733 7.422 1.00 89.94 98 GLY A CA 1
ATOM 744 C C . GLY A 1 98 ? 6.869 14.752 6.233 1.00 89.94 98 GLY A C 1
ATOM 745 O O . GLY A 1 98 ? 7.557 13.766 5.940 1.00 89.94 98 GLY A O 1
ATOM 746 N N . ALA A 1 99 ? 6.931 15.906 5.571 1.00 88.69 99 ALA A N 1
ATOM 747 C CA . ALA A 1 99 ? 7.936 16.161 4.553 1.00 88.69 99 ALA A CA 1
ATOM 748 C C . ALA A 1 99 ? 9.350 16.098 5.153 1.00 88.69 99 ALA A C 1
ATOM 750 O O . ALA A 1 99 ? 9.590 16.528 6.283 1.00 88.69 99 ALA A O 1
ATOM 751 N N . CYS A 1 100 ? 10.286 15.561 4.378 1.00 85.44 100 CYS A N 1
ATOM 752 C CA . CYS A 1 100 ? 11.702 15.560 4.689 1.00 85.44 100 CYS A CA 1
ATOM 753 C C . CYS A 1 100 ? 12.202 17.006 4.759 1.00 85.44 100 CYS A C 1
ATOM 755 O O . CYS A 1 100 ? 12.161 17.738 3.771 1.00 85.44 100 CYS A O 1
ATOM 757 N N . VAL A 1 101 ? 12.750 17.389 5.909 1.00 74.25 101 VAL A N 1
ATOM 758 C CA . VAL A 1 101 ? 13.472 18.653 6.061 1.00 74.25 101 VAL A CA 1
ATOM 759 C C . VAL A 1 101 ? 14.923 18.420 5.649 1.00 74.25 101 VAL A C 1
ATOM 761 O O . VAL A 1 101 ? 15.587 17.529 6.186 1.00 74.25 101 VAL A O 1
ATOM 764 N N . ALA A 1 102 ? 15.415 19.201 4.685 1.00 68.06 102 ALA A N 1
ATOM 765 C CA . A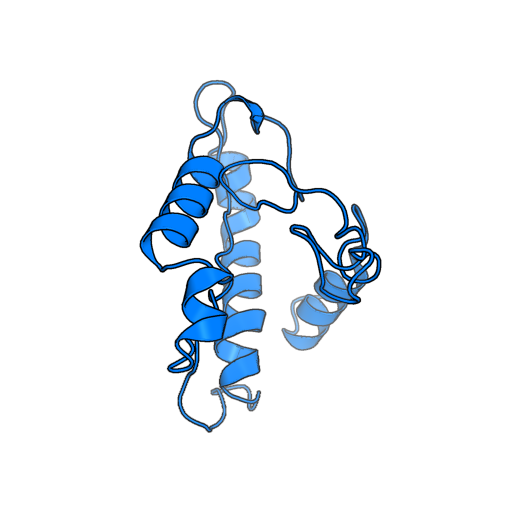LA A 1 102 ? 16.823 19.171 4.307 1.00 68.06 102 ALA A CA 1
ATOM 766 C C . ALA A 1 102 ? 17.685 19.514 5.529 1.00 68.06 102 ALA A C 1
ATOM 768 O O . ALA A 1 102 ? 17.492 20.548 6.173 1.00 68.06 102 ALA A O 1
ATOM 769 N N . GLN A 1 103 ? 18.624 18.635 5.866 1.00 64.19 103 GLN A N 1
ATOM 770 C CA . GLN A 1 103 ? 19.553 18.891 6.955 1.00 64.19 103 GLN A CA 1
ATOM 771 C C . GLN A 1 103 ? 20.614 19.904 6.506 1.00 64.19 103 GLN A C 1
ATOM 773 O O . GLN A 1 103 ? 20.952 20.003 5.325 1.00 64.19 103 GLN A O 1
ATOM 778 N N . SER A 1 104 ? 21.175 20.657 7.455 1.00 60.78 104 SER A N 1
ATOM 779 C CA . SER A 1 104 ? 22.193 21.689 7.190 1.00 60.78 104 SER A CA 1
ATOM 780 C C . SER A 1 104 ? 23.469 21.155 6.521 1.00 60.78 104 SER A C 1
ATOM 782 O O . SER A 1 104 ? 24.239 21.926 5.959 1.00 60.78 104 SER A O 1
ATOM 784 N N . ASN A 1 105 ? 23.682 19.840 6.563 1.00 63.84 105 ASN A N 1
ATOM 785 C CA . ASN A 1 105 ? 24.787 19.116 5.935 1.00 63.84 105 ASN A CA 1
ATOM 786 C C . ASN A 1 105 ? 24.469 18.620 4.504 1.00 63.84 105 ASN A C 1
ATOM 788 O O . ASN A 1 105 ? 25.268 17.881 3.933 1.00 63.84 105 ASN A O 1
ATOM 792 N N . GLY A 1 106 ? 23.307 18.971 3.940 1.00 62.56 106 GLY A N 1
ATOM 793 C CA . GLY A 1 106 ? 22.874 18.536 2.608 1.00 62.56 106 GLY A CA 1
ATOM 794 C C . GLY A 1 106 ? 22.304 17.113 2.544 1.00 62.56 106 GLY A C 1
ATOM 795 O O . GLY A 1 106 ? 21.991 16.641 1.453 1.00 62.56 106 GLY A O 1
ATOM 796 N N . GLN A 1 107 ? 22.151 16.422 3.678 1.00 64.88 107 GLN A N 1
ATOM 797 C CA . GLN A 1 107 ? 21.501 15.113 3.734 1.00 64.88 107 GLN A CA 1
ATOM 798 C C . GLN A 1 107 ? 19.977 15.259 3.841 1.00 64.88 107 GLN A C 1
ATOM 800 O O . GLN A 1 107 ? 19.454 16.182 4.471 1.00 64.88 107 GLN A O 1
ATOM 805 N N . ALA A 1 108 ? 19.250 14.326 3.226 1.00 67.88 108 ALA A N 1
ATOM 806 C CA . ALA A 1 108 ? 17.809 14.218 3.408 1.00 67.88 108 ALA A CA 1
ATOM 807 C C . ALA A 1 108 ? 17.508 13.715 4.831 1.00 67.88 108 ALA A C 1
ATOM 809 O O . ALA A 1 108 ? 18.018 12.673 5.244 1.00 67.88 108 ALA A O 1
ATOM 810 N N . GLY A 1 109 ? 16.696 14.463 5.581 1.00 72.75 109 GLY A N 1
ATOM 811 C CA . GLY A 1 109 ? 16.136 14.011 6.851 1.00 72.75 109 GLY A CA 1
ATOM 812 C C . GLY A 1 109 ? 15.048 12.937 6.673 1.00 72.75 109 GLY A C 1
ATOM 813 O O . GLY A 1 109 ? 14.668 12.595 5.553 1.00 72.75 109 GLY A O 1
ATOM 814 N N . PRO A 1 110 ? 14.514 12.384 7.774 1.00 77.50 110 PRO A N 1
ATOM 815 C CA . PRO A 1 110 ? 13.405 11.438 7.706 1.00 77.50 110 PRO A CA 1
ATOM 816 C C . PRO A 1 110 ? 12.140 12.115 7.154 1.00 77.50 110 PRO A C 1
ATOM 818 O O . PRO A 1 110 ? 11.836 13.252 7.509 1.00 77.50 110 PRO A O 1
ATOM 821 N N . GLY A 1 111 ? 11.384 11.402 6.317 1.00 84.56 111 GLY A N 1
ATOM 822 C CA . GLY A 1 111 ? 10.138 11.895 5.725 1.00 84.56 111 GLY A CA 1
ATOM 823 C C . GLY A 1 111 ? 10.043 11.621 4.227 1.00 84.56 111 GLY A C 1
ATOM 824 O O . GLY A 1 111 ? 10.887 10.937 3.651 1.00 84.56 111 GLY A O 1
ATOM 825 N N . TYR A 1 112 ? 8.999 12.152 3.597 1.00 86.56 112 TYR A N 1
ATOM 826 C CA . TYR A 1 112 ? 8.821 12.094 2.144 1.00 86.56 112 TYR A CA 1
ATOM 827 C C . TYR A 1 112 ? 9.332 13.375 1.475 1.00 86.56 112 TYR A C 1
ATOM 829 O O . TYR A 1 112 ? 9.299 14.447 2.070 1.00 86.56 112 TYR A O 1
ATOM 837 N N . ALA A 1 113 ? 9.781 13.307 0.223 1.00 85.56 113 ALA A N 1
ATOM 838 C CA . ALA A 1 113 ? 10.076 14.525 -0.533 1.00 85.56 113 ALA A CA 1
ATOM 839 C C . ALA A 1 113 ? 8.782 15.317 -0.794 1.00 85.56 113 ALA A C 1
ATOM 841 O O . ALA A 1 113 ? 7.777 14.708 -1.151 1.00 85.56 113 ALA A O 1
ATOM 842 N N . GLU A 1 114 ? 8.790 16.648 -0.651 1.00 86.12 114 GLU A N 1
ATOM 843 C CA . GLU A 1 114 ? 7.571 17.483 -0.719 1.00 86.12 114 GLU A CA 1
ATOM 844 C C . GLU A 1 114 ? 6.737 17.269 -1.992 1.00 86.12 114 GLU A C 1
ATOM 846 O O . GLU A 1 114 ? 5.512 17.285 -1.944 1.00 86.12 114 GLU A O 1
ATOM 851 N N . TRP A 1 115 ? 7.386 16.993 -3.123 1.00 84.94 115 TRP A N 1
ATOM 852 C CA . TRP A 1 115 ? 6.728 16.728 -4.407 1.00 84.94 115 TRP A CA 1
ATOM 853 C C . TRP A 1 115 ? 6.181 15.299 -4.564 1.00 84.94 115 TRP A C 1
ATOM 855 O O . TRP A 1 115 ? 5.513 15.010 -5.551 1.00 84.94 115 TRP A O 1
ATOM 865 N N . ALA A 1 116 ? 6.497 14.381 -3.647 1.00 85.19 116 ALA A N 1
ATOM 866 C CA . ALA A 1 116 ? 6.161 12.960 -3.761 1.00 85.19 116 ALA A CA 1
ATOM 867 C C . ALA A 1 116 ? 4.835 12.579 -3.083 1.00 85.19 116 ALA A C 1
ATOM 869 O O . ALA A 1 116 ? 4.367 11.454 -3.258 1.00 85.19 116 ALA A O 1
ATOM 870 N N . TYR A 1 117 ? 4.234 13.475 -2.297 1.00 86.94 117 TYR A N 1
ATOM 871 C CA . TYR A 1 117 ? 3.025 13.179 -1.536 1.00 86.94 117 TYR A CA 1
ATOM 872 C C . TYR A 1 117 ? 2.055 14.361 -1.547 1.00 86.94 117 TYR A C 1
ATOM 874 O O . TYR A 1 117 ? 2.291 15.391 -0.920 1.00 86.94 117 TYR A O 1
ATOM 882 N N . ASN A 1 118 ? 0.941 14.173 -2.252 1.00 88.50 118 ASN A N 1
ATOM 883 C CA . ASN A 1 118 ? -0.121 15.157 -2.410 1.00 88.50 118 ASN A CA 1
ATOM 884 C C . ASN A 1 118 ? -1.478 14.521 -2.040 1.00 88.50 118 ASN A C 1
ATOM 886 O O . ASN A 1 118 ? -2.064 13.802 -2.857 1.00 88.50 118 ASN A O 1
ATOM 890 N N . PRO A 1 119 ? -1.971 14.713 -0.801 1.00 84.62 119 PRO A N 1
ATOM 891 C CA . PRO A 1 119 ? -3.231 14.128 -0.352 1.00 84.62 119 PRO A CA 1
ATOM 892 C C . PRO A 1 119 ? -4.413 14.551 -1.232 1.00 84.62 119 PRO A C 1
ATOM 894 O O . PRO A 1 119 ? -4.642 15.736 -1.452 1.00 84.62 119 PRO A O 1
ATOM 897 N N . GLY A 1 120 ? -5.200 13.578 -1.691 1.00 82.44 120 GLY A N 1
ATOM 898 C CA . GLY A 1 120 ? -6.391 13.822 -2.511 1.00 82.44 120 GLY A CA 1
ATOM 899 C C . GLY A 1 120 ? -6.131 13.910 -4.018 1.00 82.44 120 GLY A C 1
ATOM 900 O O . GLY A 1 120 ? -7.092 13.939 -4.783 1.00 82.44 120 GLY A O 1
ATOM 901 N N . GLU A 1 121 ? -4.873 13.889 -4.472 1.00 87.88 121 GLU A N 1
ATOM 902 C CA . GLU A 1 121 ? -4.569 13.744 -5.897 1.00 87.88 121 GLU A CA 1
ATOM 903 C C . GLU A 1 121 ? -4.840 12.309 -6.371 1.00 87.88 121 GLU A C 1
ATOM 905 O O . GLU A 1 121 ? -4.364 11.335 -5.790 1.00 87.88 121 GLU A O 1
ATOM 910 N N . ASN A 1 122 ? -5.607 12.173 -7.451 1.00 89.62 122 ASN A N 1
ATOM 911 C CA . ASN A 1 122 ? -6.070 10.889 -7.982 1.00 89.62 122 ASN A CA 1
ATOM 912 C C . ASN A 1 122 ? -5.618 10.624 -9.429 1.00 89.62 122 ASN A C 1
ATOM 914 O O . ASN A 1 122 ? -5.909 9.554 -9.962 1.00 89.62 122 ASN A O 1
ATOM 918 N N . LYS A 1 123 ? -4.882 11.554 -10.059 1.00 92.06 123 LYS A N 1
ATOM 919 C CA . LYS A 1 123 ? -4.484 11.460 -11.475 1.00 92.06 123 LYS A CA 1
ATOM 920 C C . LYS A 1 123 ? -3.756 10.157 -11.793 1.00 92.06 123 LYS A C 1
ATOM 922 O O . LYS A 1 123 ? -4.022 9.548 -12.819 1.00 92.06 123 LYS A O 1
ATOM 927 N N . LEU A 1 124 ? -2.845 9.715 -10.924 1.00 90.31 124 LEU A N 1
ATOM 928 C CA . LEU A 1 124 ? -2.117 8.463 -11.145 1.00 90.31 124 LEU A CA 1
ATOM 929 C C . LEU A 1 124 ? -3.054 7.247 -11.095 1.00 90.31 124 LEU A C 1
ATOM 931 O O . LEU A 1 124 ? -2.939 6.350 -11.927 1.00 90.31 124 LEU A O 1
ATOM 935 N N . SER A 1 125 ? -4.008 7.239 -10.163 1.00 90.69 125 SER A N 1
ATOM 936 C CA . SER A 1 125 ? -5.007 6.174 -10.042 1.00 90.69 125 SER A CA 1
ATOM 937 C C . SER A 1 125 ? -5.921 6.117 -11.265 1.00 90.69 125 SER A C 1
ATOM 939 O O . SER A 1 125 ? -6.144 5.036 -11.793 1.00 90.69 125 SER A O 1
ATOM 941 N N . GLU A 1 126 ? -6.400 7.263 -11.757 1.00 94.38 126 GLU A N 1
ATOM 942 C CA . GLU A 1 126 ? -7.197 7.340 -12.993 1.00 94.38 126 GLU A CA 1
ATOM 943 C C . GLU A 1 126 ? -6.434 6.764 -14.189 1.00 94.38 126 GLU A C 1
ATOM 945 O O . GLU A 1 126 ? -6.952 5.934 -14.924 1.00 94.38 126 GLU A O 1
ATOM 950 N N . LYS A 1 127 ? -5.163 7.142 -14.342 1.00 94.56 127 LYS A N 1
ATOM 951 C CA . LYS A 1 127 ? -4.333 6.711 -15.477 1.00 94.56 127 LYS A CA 1
ATOM 952 C C . LYS A 1 127 ? -4.000 5.230 -15.363 1.00 94.56 127 LYS A C 1
ATOM 954 O O . LYS A 1 127 ? -3.903 4.542 -16.369 1.00 94.56 127 LYS A O 1
ATOM 959 N N . THR A 1 128 ? -3.874 4.716 -14.141 1.00 92.88 128 THR A N 1
ATOM 960 C CA . THR A 1 128 ? -3.714 3.277 -13.910 1.00 92.88 128 THR A CA 1
ATOM 961 C C . THR A 1 128 ? -4.981 2.510 -14.290 1.00 92.88 128 THR A C 1
ATOM 963 O O . THR A 1 128 ? -4.874 1.441 -14.878 1.00 92.88 128 THR A O 1
ATOM 966 N N . LEU A 1 129 ? -6.175 3.050 -14.023 1.00 94.69 129 LEU A N 1
ATOM 967 C CA . LEU A 1 129 ? -7.432 2.440 -14.472 1.00 94.69 129 LEU A CA 1
ATOM 968 C C . LEU A 1 129 ? -7.552 2.426 -15.999 1.00 94.69 129 LEU A C 1
ATOM 970 O O . LEU A 1 129 ? -7.900 1.386 -16.555 1.00 94.69 129 LEU A O 1
ATOM 974 N N . GLU A 1 130 ? -7.194 3.529 -16.662 1.00 94.50 130 GLU A N 1
ATOM 975 C CA . GLU A 1 130 ? -7.125 3.613 -18.127 1.00 94.50 130 GLU A CA 1
ATOM 976 C C . GLU A 1 130 ? -6.144 2.567 -18.692 1.00 94.50 130 GLU A C 1
ATOM 978 O O . GLU A 1 130 ? -6.499 1.802 -19.585 1.00 94.50 130 GLU A O 1
ATOM 983 N N . LEU A 1 131 ? -4.931 2.463 -18.128 1.00 93.50 131 LEU A N 1
ATOM 984 C CA . LEU A 1 131 ? -3.919 1.475 -18.538 1.00 93.50 131 LEU A CA 1
ATOM 985 C C . LEU A 1 131 ? -4.388 0.025 -18.366 1.00 93.50 131 LEU A C 1
ATOM 987 O O . LEU A 1 131 ? -3.994 -0.845 -19.142 1.00 93.50 131 LEU A O 1
ATOM 991 N N . LEU A 1 132 ? -5.213 -0.232 -17.352 1.00 92.62 132 LEU A N 1
ATOM 992 C CA . LEU A 1 132 ? -5.782 -1.546 -17.061 1.00 92.62 132 LEU A CA 1
ATOM 993 C C . LEU A 1 132 ? -7.107 -1.805 -17.797 1.00 92.62 132 LEU A C 1
ATOM 995 O O . LEU A 1 132 ? -7.684 -2.876 -17.626 1.00 92.62 132 LEU A O 1
ATOM 999 N N . ASN A 1 133 ? -7.582 -0.860 -18.618 1.00 92.56 133 ASN A N 1
ATOM 1000 C CA . ASN A 1 133 ? -8.871 -0.917 -19.316 1.00 92.56 133 ASN A CA 1
ATOM 1001 C C . ASN A 1 133 ? -10.069 -1.140 -18.369 1.00 92.56 133 ASN A C 1
ATOM 1003 O O . ASN A 1 133 ? -10.979 -1.912 -18.670 1.00 92.56 133 ASN A O 1
ATOM 1007 N N . LEU A 1 134 ? -10.054 -0.493 -17.200 1.00 89.81 134 LEU A N 1
ATOM 1008 C CA . LEU A 1 134 ? -11.116 -0.583 -16.186 1.00 89.81 134 LEU A CA 1
ATOM 1009 C C . LEU A 1 134 ? -12.072 0.622 -16.185 1.00 89.81 134 LEU A C 1
ATOM 1011 O O . LEU A 1 134 ? -12.995 0.666 -15.369 1.00 89.81 134 LEU A O 1
ATOM 1015 N N . THR A 1 135 ? -11.849 1.590 -17.073 1.00 86.88 135 THR A N 1
ATOM 1016 C CA . THR A 1 135 ? -12.642 2.817 -17.257 1.00 86.88 135 THR A CA 1
ATOM 1017 C C . THR A 1 135 ? -12.718 3.195 -18.722 1.00 86.88 135 THR A C 1
ATOM 1019 O O . THR A 1 135 ? -11.721 2.920 -19.427 1.00 86.88 135 THR A O 1
#

Organism: NCBI:txid1316194